Protein AF-A0A497AYW4-F1 (afdb_monomer)

pLDDT: mean 85.26, std 13.63, range [35.28, 98.25]

Radius of gyration: 53.0 Å; Cα contacts (8 Å, |Δi|>4): 32; chains: 1; bounding box: 123×39×146 Å

Sequence (170 aa):
MRFMITFGHTDEELAAAQWAVAEAFRRAIGRSNVDPNTQQRLCEMLAQAPSSDPEQWAAGAAASLASAIARLRTDVEKKDRTLDHLRRERDSLNRTVADHDAHPLHEQIKTLSEERDHWRDLTISAERRAQTLENAHRAACTENDQLQTEVADLNRIIVEQQMALNGKYD

Solvent-accessible surface area (backbone atoms only — not comparable to full-atom values): 9558 Å² total; per-residue (Å²): 138,85,86,80,83,76,94,67,81,48,74,66,59,52,49,51,50,50,49,52,51,36,49,52,50,45,54,51,53,74,72,46,97,60,60,68,71,59,45,50,52,54,45,57,61,55,61,56,75,81,52,100,45,64,67,63,43,51,50,53,53,50,54,51,50,52,52,52,52,54,51,50,51,54,51,49,54,51,49,50,53,50,51,54,49,54,50,52,50,51,54,50,50,54,47,53,50,51,54,50,68,66,30,71,64,52,56,49,53,50,53,53,48,52,52,50,51,52,54,50,53,53,48,55,53,48,52,55,50,49,54,51,51,52,52,53,51,51,51,51,50,54,51,49,56,49,51,53,50,52,52,50,52,51,53,49,50,51,52,55,51,51,53,58,52,55,70,70,77,112

Structure (mmCIF, N/CA/C/O backbone):
data_AF-A0A497AYW4-F1
#
_entry.id   AF-A0A497AYW4-F1
#
loop_
_atom_site.group_PDB
_atom_site.id
_atom_site.type_symbol
_atom_site.label_atom_id
_atom_site.label_alt_id
_atom_site.label_comp_id
_atom_site.label_asym_id
_atom_site.label_entity_id
_atom_site.label_seq_id
_atom_site.pdbx_PDB_ins_code
_atom_site.Cartn_x
_atom_site.Cartn_y
_atom_site.Cartn_z
_atom_site.occupancy
_atom_site.B_iso_or_equiv
_atom_site.auth_seq_id
_atom_site.auth_comp_id
_atom_site.auth_asym_id
_atom_site.auth_atom_id
_atom_site.pdbx_PDB_model_num
ATOM 1 N N . MET A 1 1 ? -47.292 -24.782 77.298 1.00 36.62 1 MET A N 1
ATOM 2 C CA . MET A 1 1 ? -45.987 -24.422 76.698 1.00 36.62 1 MET A CA 1
ATOM 3 C C . MET A 1 1 ? -46.205 -24.161 75.219 1.00 36.62 1 MET A C 1
ATOM 5 O O . MET A 1 1 ? -46.749 -25.028 74.552 1.00 36.62 1 MET A O 1
ATOM 9 N N . ARG A 1 2 ? -45.886 -22.957 74.734 1.00 35.28 2 ARG A N 1
ATOM 10 C CA . ARG A 1 2 ? -46.104 -22.543 73.341 1.00 35.28 2 ARG A CA 1
ATOM 11 C C . ARG A 1 2 ? -44.723 -22.375 72.706 1.00 35.28 2 ARG A C 1
ATOM 13 O O . ARG A 1 2 ? -43.999 -21.465 73.091 1.00 35.28 2 ARG A O 1
ATOM 20 N N . PHE A 1 3 ? -44.338 -23.291 71.822 1.00 42.31 3 PHE A N 1
ATOM 21 C CA . PHE A 1 3 ? -43.089 -23.188 71.069 1.00 42.31 3 PHE A CA 1
ATOM 22 C C . PHE A 1 3 ? -43.310 -22.212 69.915 1.00 42.31 3 PHE A C 1
ATOM 24 O O . PHE A 1 3 ? -44.158 -22.445 69.056 1.00 42.31 3 PHE A O 1
ATOM 31 N N . MET A 1 4 ? -42.595 -21.092 69.936 1.00 38.47 4 MET A N 1
ATOM 32 C CA . MET A 1 4 ? -42.551 -20.144 68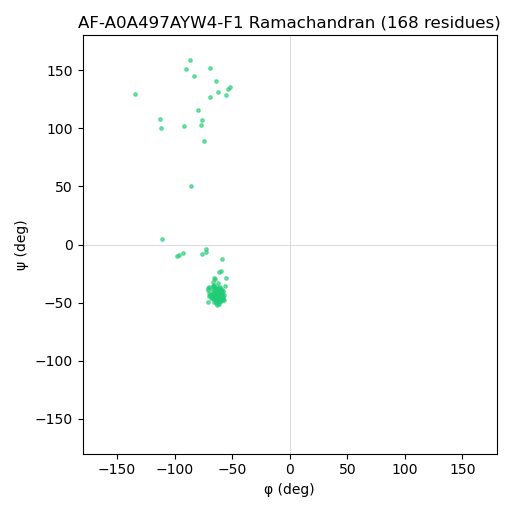.831 1.00 38.47 4 MET A CA 1
ATOM 33 C C . MET A 1 4 ? -41.372 -20.554 67.950 1.00 38.47 4 MET A C 1
ATOM 35 O O . MET A 1 4 ? -40.222 -20.352 68.325 1.00 38.47 4 MET A O 1
ATOM 39 N N . ILE A 1 5 ? -41.659 -21.211 66.825 1.00 45.41 5 ILE A N 1
ATOM 40 C CA . ILE A 1 5 ? -40.652 -21.538 65.812 1.00 45.41 5 ILE A CA 1
ATOM 41 C C . ILE A 1 5 ? -40.388 -20.247 65.038 1.00 45.41 5 ILE A C 1
ATOM 43 O O . ILE A 1 5 ? -41.213 -19.825 64.229 1.00 45.41 5 ILE A O 1
ATOM 47 N N . THR A 1 6 ? -39.272 -19.582 65.319 1.00 50.62 6 THR A N 1
ATOM 48 C CA . THR A 1 6 ? -38.774 -18.488 64.486 1.00 50.62 6 THR A CA 1
ATOM 49 C C . THR A 1 6 ? -38.145 -19.090 63.235 1.00 50.62 6 THR A C 1
ATOM 51 O O . THR A 1 6 ? -37.064 -19.668 63.303 1.00 50.62 6 THR A O 1
ATOM 54 N N . PHE A 1 7 ? -38.818 -18.966 62.091 1.00 50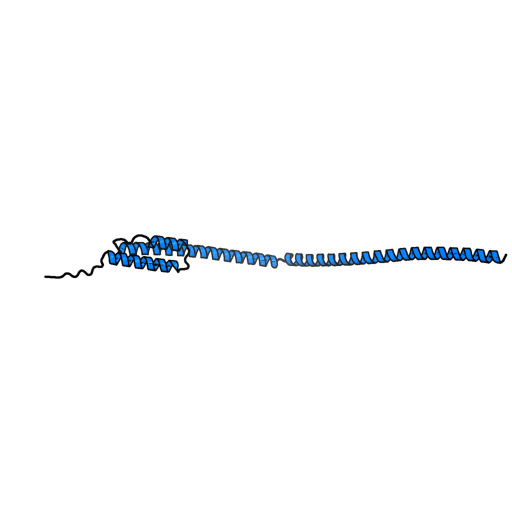.50 7 PHE A N 1
ATOM 55 C CA . PHE A 1 7 ? -38.166 -19.105 60.790 1.00 50.50 7 PHE A CA 1
ATOM 56 C C . PHE A 1 7 ? -37.344 -17.837 60.556 1.00 50.50 7 PHE A C 1
ATOM 58 O O . PHE A 1 7 ? -37.858 -16.839 60.060 1.00 50.50 7 PHE A O 1
ATOM 65 N N . GLY A 1 8 ? -36.094 -17.856 61.000 1.00 57.62 8 GLY A N 1
ATOM 66 C CA . GLY A 1 8 ? -35.122 -16.803 60.744 1.00 57.62 8 GLY A CA 1
ATOM 67 C C . GLY A 1 8 ? -33.814 -17.454 60.332 1.00 57.62 8 GLY A C 1
ATOM 68 O O . GLY A 1 8 ? -33.365 -18.384 60.999 1.00 57.62 8 GLY A O 1
ATOM 69 N N . HIS A 1 9 ? -33.241 -16.995 59.224 1.00 66.00 9 HIS A N 1
ATOM 70 C CA . HIS A 1 9 ? -31.858 -17.314 58.894 1.00 66.00 9 HIS A CA 1
ATOM 71 C C . HIS A 1 9 ? -30.952 -16.701 59.954 1.00 66.00 9 HIS A C 1
ATOM 73 O O . HIS A 1 9 ? -31.214 -15.593 60.426 1.00 66.00 9 HIS A O 1
ATOM 79 N N . THR A 1 10 ? -29.909 -17.423 60.347 1.00 77.06 10 THR A N 1
ATOM 80 C CA . THR A 1 10 ? -28.879 -16.832 61.200 1.00 77.06 10 THR A CA 1
ATOM 81 C C . THR A 1 10 ? -28.099 -15.796 60.392 1.00 77.06 10 THR A C 1
ATOM 83 O O . THR A 1 10 ? -27.957 -15.923 59.172 1.00 77.06 10 THR A O 1
ATOM 86 N N . ASP A 1 11 ? -27.554 -14.778 61.059 1.00 72.12 11 ASP A N 1
ATOM 87 C CA . ASP A 1 11 ? -26.689 -13.785 60.404 1.00 72.12 11 ASP A CA 1
ATOM 88 C C . ASP A 1 11 ? -25.501 -14.459 59.684 1.00 72.12 11 ASP A C 1
ATOM 90 O O . ASP A 1 11 ? -25.037 -13.983 58.649 1.00 72.12 11 ASP A O 1
ATOM 94 N N . GLU A 1 12 ? -25.057 -15.618 60.183 1.00 77.12 12 GLU A N 1
ATOM 95 C CA . GLU A 1 12 ? -24.036 -16.465 59.557 1.00 77.12 12 GLU A CA 1
ATOM 96 C C . GLU A 1 12 ? -24.506 -17.098 58.237 1.00 77.12 12 GLU A C 1
ATOM 98 O O . GLU A 1 12 ? -23.771 -17.060 57.249 1.00 77.12 12 GLU A O 1
ATOM 103 N N . GLU A 1 13 ? -25.724 -17.653 58.184 1.00 81.00 13 GLU A N 1
ATOM 104 C CA . GLU A 1 13 ? -26.307 -18.210 56.952 1.00 81.00 13 GLU A CA 1
ATOM 105 C C . GLU A 1 13 ? -26.510 -17.126 55.888 1.00 81.00 13 GLU A C 1
ATOM 107 O O . GLU A 1 13 ? -26.238 -17.340 54.702 1.00 81.00 13 GLU A O 1
ATOM 112 N N . LEU A 1 14 ? -26.947 -15.942 56.316 1.00 76.81 14 LEU A N 1
ATOM 113 C CA . LEU A 1 14 ? -27.172 -14.800 55.442 1.00 76.81 14 LEU A CA 1
ATOM 114 C C . LEU A 1 14 ? -25.854 -14.250 54.875 1.00 76.81 14 LEU A C 1
ATOM 116 O O . LEU A 1 14 ? -25.739 -14.049 53.663 1.00 76.81 14 LEU A O 1
ATOM 120 N N . ALA A 1 15 ? -24.834 -14.084 55.722 1.00 77.06 15 ALA A N 1
ATOM 121 C CA . ALA A 1 15 ? -23.500 -13.669 55.297 1.00 77.06 15 ALA A CA 1
ATOM 122 C C . ALA A 1 15 ? -22.859 -14.695 54.348 1.00 77.06 15 ALA A C 1
ATOM 124 O O . ALA A 1 15 ? -22.232 -14.320 53.352 1.00 77.06 15 ALA A O 1
ATOM 125 N N . ALA A 1 16 ? -23.050 -15.994 54.606 1.00 82.31 16 ALA A N 1
ATOM 126 C CA . ALA A 1 16 ? -22.579 -17.060 53.727 1.00 82.31 16 ALA A CA 1
ATOM 127 C C . ALA A 1 16 ? -23.259 -17.009 52.348 1.00 82.31 16 ALA A C 1
ATOM 129 O O . ALA A 1 16 ? -22.587 -17.153 51.322 1.00 82.31 16 ALA A O 1
ATOM 130 N N . ALA A 1 17 ? -24.569 -16.750 52.299 1.00 81.62 17 ALA A N 1
ATOM 131 C CA . ALA A 1 17 ? -25.306 -16.600 51.048 1.00 81.62 17 ALA A CA 1
ATOM 132 C C . ALA A 1 17 ? -24.844 -15.370 50.245 1.00 81.62 17 ALA A C 1
ATOM 134 O O . ALA A 1 17 ? -24.605 -15.476 49.039 1.00 81.62 17 ALA A O 1
ATOM 135 N N . GLN A 1 18 ? -24.643 -14.223 50.901 1.00 80.38 18 GLN A N 1
ATOM 136 C CA . GLN A 1 18 ? -24.117 -13.008 50.264 1.00 80.38 18 GLN A CA 1
ATOM 137 C C . GLN A 1 18 ? -22.718 -13.239 49.673 1.00 80.38 18 GLN A C 1
ATOM 139 O O . GLN A 1 18 ? -22.458 -12.877 48.522 1.00 80.38 18 GLN A O 1
ATOM 144 N N . TRP A 1 19 ? -21.834 -13.915 50.415 1.00 82.25 19 TRP A N 1
ATOM 145 C CA . TRP A 1 19 ? -20.509 -14.296 49.923 1.00 82.25 19 TRP A CA 1
ATOM 146 C C . TRP A 1 19 ? -20.571 -15.252 48.734 1.00 82.25 19 TRP A C 1
ATOM 148 O O . TRP A 1 19 ?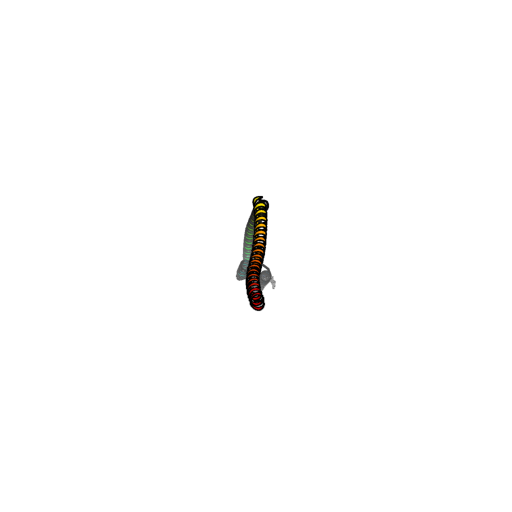 -19.837 -15.065 47.762 1.00 82.25 19 TRP A O 1
ATOM 158 N N . ALA A 1 20 ? -21.456 -16.251 48.772 1.00 85.38 20 ALA A N 1
ATOM 159 C CA . ALA A 1 20 ? -21.633 -17.190 47.669 1.00 85.38 20 ALA A CA 1
ATOM 160 C C . ALA A 1 20 ? -22.080 -16.477 46.381 1.00 85.38 20 ALA A C 1
ATOM 162 O O . ALA A 1 20 ? -21.567 -16.777 45.300 1.00 85.38 20 ALA A O 1
ATOM 163 N N . VAL A 1 21 ? -22.981 -15.497 46.498 1.00 82.44 21 VAL A N 1
ATOM 164 C CA . VAL A 1 21 ? -23.427 -14.659 45.377 1.00 82.44 21 VAL A CA 1
ATOM 165 C C . VAL A 1 21 ? -22.278 -13.795 44.853 1.00 82.44 21 VAL A C 1
ATOM 167 O O . VAL A 1 21 ? -22.009 -13.807 43.650 1.00 82.44 21 VAL A O 1
ATOM 170 N N . ALA A 1 22 ? -21.553 -13.096 45.730 1.00 80.81 22 ALA A N 1
ATOM 171 C CA . ALA A 1 22 ? -20.414 -12.265 45.340 1.00 80.81 22 ALA A CA 1
ATOM 172 C C . ALA A 1 22 ? -19.322 -13.078 44.621 1.00 80.81 22 ALA A C 1
ATOM 174 O O . ALA A 1 22 ? -18.792 -12.654 43.594 1.00 80.81 22 ALA A O 1
ATOM 175 N N . GLU A 1 23 ? -19.025 -14.278 45.120 1.00 84.00 23 GLU A N 1
ATOM 176 C CA . GLU A 1 23 ? -18.059 -15.201 44.529 1.00 84.00 23 GLU A CA 1
ATOM 177 C C . GLU A 1 23 ? -18.522 -15.728 43.163 1.00 84.00 23 GLU A C 1
ATOM 179 O O . GLU A 1 23 ? -17.730 -15.809 42.220 1.00 84.00 23 GLU A O 1
ATOM 184 N N . ALA A 1 24 ? -19.809 -16.062 43.028 1.00 86.12 24 ALA A N 1
ATOM 185 C CA . ALA A 1 24 ? -20.386 -16.488 41.758 1.00 86.12 24 ALA A CA 1
ATOM 186 C C . ALA A 1 24 ? -20.269 -15.383 40.698 1.00 86.12 24 ALA A C 1
ATOM 188 O O . ALA A 1 24 ? -19.823 -15.652 39.578 1.00 86.12 24 ALA A O 1
ATOM 189 N N . PHE A 1 25 ? -20.580 -14.136 41.063 1.00 82.19 25 PHE A N 1
ATOM 190 C CA . PHE A 1 25 ? -20.388 -12.988 40.179 1.00 82.19 25 PHE A CA 1
ATOM 191 C C . PHE A 1 25 ? -18.915 -12.764 39.839 1.00 82.19 25 PHE A C 1
ATOM 193 O O . PHE A 1 25 ? -18.588 -12.577 38.668 1.00 82.19 25 PHE A O 1
ATOM 200 N N . ARG A 1 26 ? -18.004 -12.849 40.814 1.00 82.06 26 ARG A N 1
ATOM 201 C CA . ARG A 1 26 ? -16.565 -12.668 40.573 1.00 82.06 26 ARG A CA 1
ATOM 202 C C . ARG A 1 26 ? -16.015 -13.714 39.601 1.00 82.06 26 ARG A C 1
ATOM 204 O O . ARG A 1 26 ? -15.283 -13.368 38.676 1.00 82.06 26 ARG A O 1
ATOM 211 N N . ARG A 1 27 ? -16.428 -14.979 39.742 1.00 85.44 27 ARG A N 1
ATOM 212 C CA . ARG A 1 27 ? -16.091 -16.053 38.792 1.00 85.44 27 ARG A CA 1
ATOM 213 C C . ARG A 1 27 ? -16.679 -15.819 37.405 1.00 85.44 27 ARG A C 1
ATOM 215 O O . ARG A 1 27 ? -16.000 -16.090 36.417 1.00 85.44 27 ARG A O 1
ATOM 222 N N . ALA A 1 28 ? -17.916 -15.333 37.317 1.00 84.19 28 ALA A N 1
ATOM 223 C CA . ALA A 1 28 ? -18.549 -15.022 36.038 1.00 84.19 28 ALA A CA 1
ATOM 224 C C . ALA A 1 28 ? -17.817 -13.881 35.314 1.00 84.19 28 ALA A C 1
ATOM 226 O O . ALA A 1 28 ? -17.500 -14.012 34.134 1.00 84.19 28 ALA A O 1
ATOM 227 N N . ILE A 1 29 ? -17.464 -12.815 36.037 1.00 82.88 29 ILE A N 1
ATOM 228 C CA . ILE A 1 29 ? -16.682 -11.694 35.503 1.00 82.88 29 ILE A CA 1
ATOM 229 C C . ILE A 1 29 ? -15.289 -12.176 35.075 1.00 82.88 29 ILE A C 1
ATOM 231 O O . ILE A 1 29 ? -14.847 -11.847 33.980 1.00 82.88 29 ILE A O 1
ATOM 235 N N . GLY A 1 30 ? -14.633 -13.021 35.876 1.00 80.06 30 GLY A N 1
ATOM 236 C CA . GLY A 1 30 ? -13.321 -13.598 35.557 1.00 80.06 30 GLY A CA 1
ATOM 237 C C . GLY A 1 30 ? -13.274 -14.437 34.276 1.00 80.06 30 GLY A C 1
ATOM 238 O O . GLY A 1 30 ? -12.207 -14.604 33.694 1.00 80.06 30 GLY A O 1
ATOM 239 N N . ARG A 1 31 ? -14.422 -14.956 33.828 1.00 83.88 31 ARG A N 1
ATOM 240 C CA . ARG A 1 31 ? -14.569 -15.702 32.566 1.00 83.88 31 ARG A CA 1
ATOM 241 C C . ARG A 1 31 ? -15.087 -14.841 31.415 1.00 83.88 31 ARG A C 1
ATOM 243 O O . ARG A 1 31 ? -15.143 -15.312 30.283 1.00 83.88 31 ARG A O 1
ATOM 250 N N . SER A 1 32 ? -15.523 -13.620 31.705 1.00 78.62 32 SER A N 1
ATOM 251 C CA . SER A 1 32 ? -16.070 -12.706 30.711 1.00 78.62 32 SER A CA 1
ATOM 252 C C . SER A 1 32 ? -14.947 -11.966 29.991 1.00 78.62 32 SER A C 1
ATOM 254 O O . SER A 1 32 ? -13.934 -11.622 30.591 1.00 78.62 32 SER A O 1
ATOM 256 N N . ASN A 1 33 ? -15.136 -11.695 28.701 1.00 76.00 33 ASN A N 1
ATOM 257 C CA . ASN A 1 33 ? -14.165 -10.961 27.888 1.00 76.00 33 ASN A CA 1
ATOM 258 C C . ASN A 1 33 ? -14.388 -9.443 28.028 1.00 76.00 33 ASN A C 1
ATOM 260 O O . ASN A 1 33 ? -14.614 -8.726 27.053 1.00 76.00 33 ASN A O 1
ATOM 264 N N . VAL A 1 34 ? -14.462 -8.983 29.275 1.00 73.12 34 VAL A N 1
ATOM 265 C CA . VAL A 1 34 ? -14.683 -7.581 29.632 1.00 73.12 34 VAL A CA 1
ATOM 266 C C . VAL A 1 34 ? -13.327 -6.891 29.756 1.00 73.12 34 VAL A C 1
ATOM 268 O O . VAL A 1 34 ? -12.321 -7.515 30.079 1.00 73.12 34 VAL A O 1
ATOM 271 N N . ASP A 1 35 ? -13.296 -5.591 29.476 1.00 79.06 35 ASP A N 1
ATOM 272 C CA . ASP A 1 35 ? -12.104 -4.769 29.663 1.00 79.06 35 ASP A CA 1
ATOM 273 C C . ASP A 1 35 ? -11.517 -4.927 31.093 1.00 79.06 35 ASP A C 1
ATOM 275 O O . ASP A 1 35 ? -12.281 -4.871 32.066 1.00 79.06 35 ASP A O 1
ATOM 279 N N . PRO A 1 36 ? -10.184 -5.077 31.251 1.00 78.81 36 PRO A N 1
ATOM 280 C CA . PRO A 1 36 ? -9.546 -5.338 32.544 1.00 78.81 36 PRO A CA 1
ATOM 281 C C . PRO A 1 36 ? -9.853 -4.300 33.629 1.00 78.81 36 PRO A C 1
ATOM 283 O O . PRO A 1 36 ? -10.026 -4.664 34.791 1.00 78.81 36 PRO A O 1
ATOM 286 N N . ASN A 1 37 ? -9.984 -3.015 33.274 1.00 76.69 37 ASN A N 1
ATOM 287 C CA . ASN A 1 37 ? -10.308 -1.963 34.245 1.00 76.69 37 ASN A CA 1
ATOM 288 C C . ASN A 1 37 ? -11.760 -2.066 34.723 1.00 76.69 37 ASN A C 1
ATOM 290 O O . ASN A 1 37 ? -12.066 -1.823 35.894 1.00 76.69 37 ASN A O 1
ATOM 294 N N . THR A 1 38 ? -12.667 -2.429 33.818 1.00 73.81 38 THR A N 1
ATOM 295 C CA . THR A 1 38 ? -14.079 -2.664 34.143 1.00 73.81 38 THR A CA 1
ATOM 296 C C . THR A 1 38 ? -14.230 -3.909 35.016 1.00 73.81 38 THR A C 1
ATOM 298 O O . THR A 1 38 ? -14.933 -3.874 36.025 1.00 73.81 38 THR A O 1
ATOM 301 N N . GLN A 1 39 ? -13.509 -4.979 34.683 1.00 78.50 39 GLN A N 1
ATOM 302 C CA . GLN A 1 39 ? -13.434 -6.200 35.478 1.00 78.50 39 GLN A CA 1
ATOM 303 C C . GLN A 1 39 ? -12.890 -5.933 36.887 1.00 78.50 39 GLN A C 1
ATOM 305 O O . GLN A 1 39 ? -13.513 -6.348 37.863 1.00 78.50 39 GLN A O 1
ATOM 310 N N . GLN A 1 40 ? -11.778 -5.206 37.014 1.00 80.00 40 GLN A N 1
ATOM 311 C CA . GLN A 1 40 ? -11.182 -4.888 38.310 1.00 80.00 40 GLN A CA 1
ATOM 312 C C . GLN A 1 40 ? -12.137 -4.081 39.197 1.00 80.00 40 GLN A C 1
ATOM 314 O O . GLN A 1 40 ? -12.347 -4.445 40.351 1.00 80.00 40 GLN A O 1
ATOM 319 N N . ARG A 1 41 ? -12.805 -3.061 38.650 1.00 74.00 41 ARG A N 1
ATOM 320 C CA . ARG A 1 41 ? -13.800 -2.277 39.399 1.00 74.00 41 ARG A CA 1
ATOM 321 C C . ARG A 1 41 ? -14.999 -3.098 39.856 1.00 74.00 41 ARG A C 1
ATOM 323 O O . ARG A 1 41 ? -15.433 -2.950 40.994 1.00 74.00 41 ARG A O 1
ATOM 330 N N . LEU A 1 42 ? -15.542 -3.958 38.992 1.00 76.25 42 LEU A N 1
ATOM 331 C CA . LEU A 1 42 ? -16.647 -4.839 39.374 1.00 76.25 42 LEU A CA 1
ATOM 332 C C . LEU A 1 42 ? -16.220 -5.804 40.490 1.00 76.25 42 LEU A C 1
ATOM 334 O O . LEU A 1 42 ? -16.978 -6.023 41.433 1.00 76.25 42 LEU A O 1
ATOM 338 N N . CYS A 1 43 ? -14.994 -6.330 40.425 1.00 78.31 43 CYS A N 1
ATOM 339 C CA . CYS A 1 43 ? -14.421 -7.170 41.474 1.00 78.31 43 CYS A CA 1
ATOM 340 C C . CYS A 1 43 ? -14.207 -6.411 42.794 1.00 78.31 43 CYS A C 1
ATOM 342 O O . CYS A 1 43 ? -14.535 -6.954 43.844 1.00 78.31 43 CYS A O 1
ATOM 344 N N . GLU A 1 44 ? -13.703 -5.175 42.752 1.00 78.88 44 GLU A N 1
ATOM 345 C CA . GLU A 1 44 ? -13.517 -4.308 43.928 1.00 78.88 44 GLU A CA 1
ATOM 346 C C . GLU A 1 44 ? -14.854 -3.962 44.598 1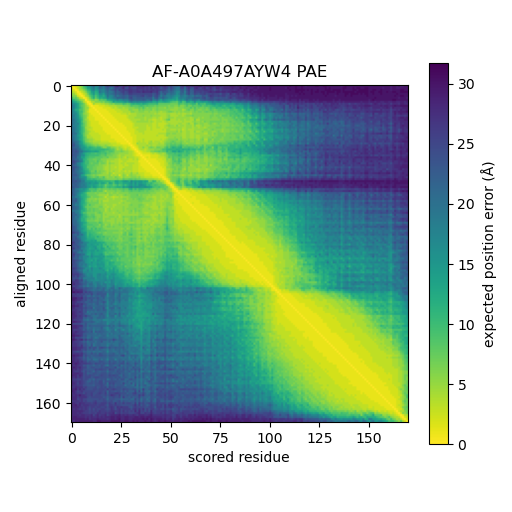.00 78.88 44 GLU A C 1
ATOM 348 O O . GLU A 1 44 ? -14.967 -3.982 45.821 1.00 78.88 44 GLU A O 1
ATOM 353 N N . MET A 1 45 ? -15.899 -3.712 43.807 1.00 74.00 45 MET A N 1
ATOM 354 C CA . MET A 1 45 ? -17.249 -3.468 44.321 1.00 74.00 45 MET A CA 1
ATOM 355 C C . MET A 1 45 ? -17.848 -4.710 44.990 1.00 74.00 45 MET A C 1
ATOM 357 O O . MET A 1 45 ? -18.407 -4.614 46.077 1.00 74.00 45 MET A O 1
ATOM 361 N N . LEU A 1 46 ? -17.699 -5.884 44.368 1.00 75.50 46 LEU A N 1
ATOM 362 C CA . LEU A 1 46 ? -18.150 -7.168 44.922 1.00 75.50 46 LEU A CA 1
ATOM 363 C C . LEU A 1 46 ? -17.282 -7.662 46.092 1.00 75.50 46 LEU A C 1
ATOM 365 O O . LEU A 1 46 ? -17.596 -8.688 46.693 1.00 75.50 46 LEU A O 1
ATOM 369 N N . ALA A 1 47 ? -16.171 -6.981 46.382 1.00 74.62 47 ALA A N 1
ATOM 370 C CA . ALA A 1 47 ? -15.316 -7.245 47.533 1.00 74.62 47 ALA A CA 1
ATOM 371 C C . ALA A 1 47 ? -15.691 -6.397 48.763 1.00 74.62 47 ALA A C 1
ATOM 373 O O . ALA A 1 47 ? -15.143 -6.639 49.838 1.00 74.62 47 ALA A O 1
ATOM 374 N N . GLN A 1 48 ? -16.610 -5.426 48.641 1.00 71.38 48 GLN A N 1
ATOM 375 C CA . GLN A 1 48 ? -17.122 -4.704 49.808 1.00 71.38 48 GLN A CA 1
ATOM 376 C C . GLN A 1 48 ? -17.839 -5.679 50.749 1.00 71.38 48 GLN A C 1
ATOM 378 O O . GLN A 1 48 ? -18.647 -6.499 50.306 1.00 71.38 48 GLN A O 1
ATOM 383 N N . ALA A 1 49 ? -17.491 -5.601 52.039 1.00 58.66 49 ALA A N 1
ATOM 384 C CA . ALA A 1 49 ? -17.937 -6.547 53.053 1.00 58.66 49 ALA A CA 1
ATOM 385 C C . ALA A 1 49 ? -19.474 -6.675 53.050 1.00 58.66 49 ALA A C 1
ATOM 387 O O . ALA A 1 49 ? -20.160 -5.647 53.009 1.00 58.66 49 ALA A O 1
ATOM 388 N N . PRO A 1 50 ? -20.018 -7.904 53.099 1.00 62.50 50 PRO A N 1
ATOM 389 C CA . PRO A 1 50 ? -21.446 -8.099 53.295 1.00 62.50 50 PRO A CA 1
ATOM 390 C C . PRO A 1 50 ? -21.881 -7.386 54.578 1.00 62.50 50 PRO A C 1
ATOM 392 O O . PRO A 1 50 ? -21.233 -7.532 55.617 1.00 62.50 50 PRO A O 1
ATOM 395 N N . SER A 1 51 ? -22.920 -6.555 54.494 1.00 64.38 51 SER A N 1
ATOM 396 C CA . SER A 1 51 ? -23.438 -5.855 55.667 1.00 64.38 51 SER A CA 1
ATOM 397 C C . SER A 1 51 ? -24.457 -6.729 56.396 1.00 64.38 51 SER A C 1
ATOM 399 O O . SER A 1 51 ? -25.079 -7.617 55.808 1.00 64.38 51 SER A O 1
ATOM 401 N N . SER A 1 52 ? -24.672 -6.421 57.676 1.00 64.25 52 SER A N 1
ATOM 402 C CA . SER A 1 52 ? -25.740 -7.003 58.499 1.00 64.25 52 SER A CA 1
ATOM 403 C C . SER A 1 52 ? -27.145 -6.747 57.929 1.00 64.25 52 SER A C 1
ATOM 405 O O . SER A 1 52 ? -28.102 -7.362 58.382 1.00 64.25 52 SER A O 1
ATOM 407 N N . ASP A 1 53 ? -27.267 -5.842 56.949 1.00 78.25 53 ASP A N 1
ATOM 408 C CA . ASP A 1 53 ? -28.501 -5.536 56.231 1.00 78.25 53 ASP A CA 1
ATOM 409 C C . ASP A 1 53 ? -28.403 -6.001 54.758 1.00 78.25 53 ASP A C 1
ATOM 411 O O . ASP A 1 53 ? -27.812 -5.321 53.908 1.00 78.25 53 ASP A O 1
ATOM 415 N N . PRO A 1 54 ? -28.995 -7.157 54.420 1.00 73.62 54 PRO A N 1
ATOM 416 C CA . PRO A 1 54 ? -28.902 -7.738 53.087 1.00 73.62 54 PRO A CA 1
ATOM 417 C C . PRO A 1 54 ? -29.559 -6.885 52.004 1.00 73.62 54 PRO A C 1
ATOM 419 O O . PRO A 1 54 ? -29.099 -6.915 50.860 1.00 73.62 54 PRO A O 1
ATOM 422 N N . GLU A 1 55 ? -30.591 -6.113 52.342 1.00 78.50 55 GLU A N 1
ATOM 423 C CA . GLU A 1 55 ? -31.252 -5.228 51.386 1.00 78.50 55 GLU A CA 1
ATOM 424 C C . GLU A 1 55 ? -30.339 -4.060 51.027 1.00 78.50 55 GLU A C 1
ATOM 426 O O . GLU A 1 55 ? -30.185 -3.724 49.850 1.00 78.50 55 GLU A O 1
ATOM 431 N N . GLN A 1 56 ? -29.659 -3.492 52.024 1.00 79.44 56 GLN A N 1
ATOM 432 C CA . GLN A 1 56 ? -28.718 -2.401 51.808 1.00 79.44 56 GLN A CA 1
ATOM 433 C C . GLN A 1 56 ? -27.502 -2.845 50.983 1.00 79.44 56 GLN A C 1
ATOM 435 O O . GLN A 1 56 ? -27.072 -2.120 50.079 1.00 79.44 56 GLN A O 1
ATOM 440 N N . TRP A 1 57 ? -26.982 -4.051 51.232 1.00 78.94 57 TRP A N 1
ATOM 441 C CA . TRP A 1 57 ? -25.914 -4.629 50.412 1.00 78.94 57 TRP A CA 1
ATOM 442 C C . TRP A 1 57 ? -26.370 -4.861 48.962 1.00 78.94 57 TRP A C 1
ATOM 444 O O . TRP A 1 57 ? -25.691 -4.439 48.021 1.00 78.94 57 TRP A O 1
ATOM 454 N N . ALA A 1 58 ? -27.548 -5.465 48.763 1.00 78.44 58 ALA A N 1
ATOM 455 C CA . ALA A 1 58 ? -28.093 -5.729 47.432 1.00 78.44 58 ALA A CA 1
ATOM 456 C C . ALA A 1 58 ? -28.369 -4.433 46.650 1.00 78.44 58 ALA A C 1
ATOM 458 O O . ALA A 1 58 ? -28.047 -4.343 45.462 1.00 78.44 58 ALA A O 1
ATOM 459 N N . ALA A 1 59 ? -28.899 -3.404 47.316 1.00 81.69 59 ALA A N 1
ATOM 460 C CA . ALA A 1 59 ? -29.115 -2.086 46.729 1.00 81.69 59 ALA A CA 1
ATOM 461 C C . ALA A 1 59 ? -27.790 -1.426 46.307 1.00 81.69 59 ALA A C 1
ATOM 463 O O . ALA A 1 59 ? -27.695 -0.887 45.201 1.00 81.69 59 ALA A O 1
ATOM 464 N N . GLY A 1 60 ? -26.747 -1.518 47.140 1.00 78.62 60 GLY A N 1
ATOM 465 C CA . GLY A 1 60 ? -25.406 -1.020 46.819 1.00 78.62 60 GLY A CA 1
ATOM 466 C C . GLY A 1 60 ? -24.777 -1.732 45.617 1.00 78.62 60 GLY A C 1
ATOM 467 O O . GLY A 1 60 ? -24.252 -1.080 44.706 1.00 78.62 60 GLY A O 1
ATOM 468 N N . ALA A 1 61 ? -24.893 -3.060 45.561 1.00 76.31 61 ALA A N 1
ATOM 469 C CA . ALA A 1 61 ? -24.425 -3.862 44.433 1.00 76.31 61 ALA A CA 1
ATOM 470 C C . ALA A 1 61 ? -25.171 -3.509 43.131 1.00 76.31 61 ALA A C 1
ATOM 472 O O . ALA A 1 61 ? -24.539 -3.280 42.095 1.00 76.31 61 ALA A O 1
ATOM 473 N N . ALA A 1 62 ? -26.503 -3.389 43.183 1.00 81.25 62 ALA A N 1
ATOM 474 C CA . ALA A 1 62 ? -27.334 -3.034 42.034 1.00 81.25 62 ALA A CA 1
ATOM 475 C C . ALA A 1 62 ? -27.041 -1.620 41.506 1.00 81.25 62 ALA A C 1
ATOM 477 O O . ALA A 1 62 ? -26.878 -1.435 40.298 1.00 81.25 62 ALA A O 1
ATOM 478 N N . ALA A 1 63 ? -26.912 -0.627 42.393 1.00 82.19 63 ALA A N 1
ATOM 479 C CA . ALA A 1 63 ? -26.569 0.745 42.013 1.00 82.19 63 ALA A CA 1
ATOM 480 C C . ALA A 1 63 ? -25.200 0.816 41.322 1.00 82.19 63 ALA A C 1
ATOM 482 O O . ALA A 1 63 ? -25.016 1.512 40.318 1.00 82.19 63 ALA A O 1
ATOM 483 N N . SER A 1 64 ? -24.244 0.043 41.826 1.00 77.44 64 SER A N 1
ATOM 484 C CA . SER A 1 64 ? -22.894 0.008 41.282 1.00 77.44 64 SER A CA 1
ATOM 485 C C . SER A 1 64 ? -22.845 -0.690 39.914 1.00 77.44 64 SER A C 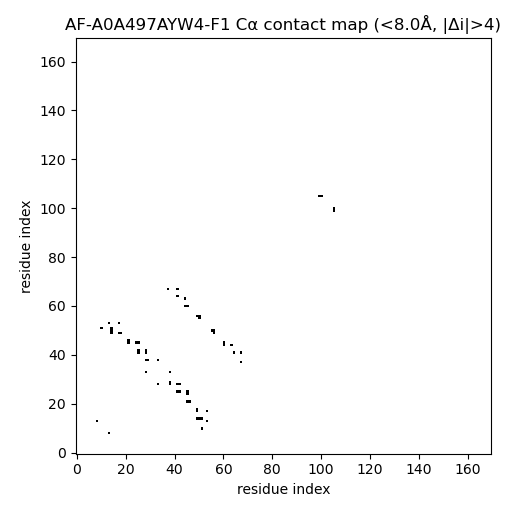1
ATOM 487 O O . SER A 1 64 ? -22.198 -0.190 38.990 1.00 77.44 64 SER A O 1
ATOM 489 N N . LEU A 1 65 ? -23.602 -1.779 39.731 1.00 81.25 65 LEU A N 1
ATOM 490 C CA . LEU A 1 65 ? -23.801 -2.416 38.422 1.00 81.25 65 LEU A CA 1
ATOM 491 C C . LEU A 1 65 ? -24.474 -1.469 37.420 1.00 81.25 65 LEU A C 1
ATOM 493 O O . LEU A 1 65 ? -24.017 -1.356 36.283 1.00 81.25 65 LEU A O 1
ATOM 497 N N . ALA A 1 66 ? -25.515 -0.745 37.835 1.00 84.94 66 ALA A N 1
ATOM 498 C CA . ALA A 1 66 ? -26.197 0.224 36.980 1.00 84.94 66 ALA A CA 1
ATOM 499 C C . ALA A 1 66 ? -25.245 1.341 36.514 1.00 84.94 66 ALA A C 1
ATOM 501 O O . ALA A 1 66 ? -25.240 1.705 35.336 1.00 84.94 66 ALA A O 1
ATOM 502 N N . SER A 1 67 ? -24.382 1.831 37.410 1.00 82.50 67 SER A N 1
ATOM 503 C CA . SER A 1 67 ? -23.341 2.816 37.090 1.00 82.50 67 SER A CA 1
ATOM 504 C C . SER A 1 67 ? -22.305 2.271 36.098 1.00 82.50 67 SER A C 1
ATOM 506 O O . SER A 1 67 ? -21.942 2.956 35.137 1.00 82.50 67 SER A O 1
ATOM 508 N N . ALA A 1 68 ? -21.867 1.019 36.270 1.00 81.44 68 ALA A N 1
ATOM 509 C CA . ALA A 1 68 ? -20.955 0.360 35.334 1.00 81.44 68 ALA A CA 1
ATOM 510 C C . ALA A 1 68 ? -21.580 0.201 33.936 1.00 81.44 68 ALA A C 1
ATOM 512 O O . ALA A 1 68 ? -20.941 0.529 32.936 1.00 81.44 68 ALA A O 1
ATOM 513 N N . ILE A 1 69 ? -22.849 -0.218 33.860 1.00 85.19 69 ILE A N 1
ATOM 514 C CA . ILE A 1 69 ? -23.593 -0.339 32.597 1.00 85.19 69 ILE A CA 1
ATOM 515 C C . ILE A 1 69 ? -23.743 1.026 31.915 1.00 85.19 69 ILE A C 1
ATOM 517 O O . ILE A 1 69 ? -23.524 1.133 30.709 1.00 85.19 69 ILE A O 1
ATOM 521 N N . ALA A 1 70 ? -24.089 2.077 32.663 1.00 88.31 70 ALA A N 1
ATOM 522 C CA . ALA A 1 70 ? -24.231 3.424 32.113 1.00 88.31 70 ALA A CA 1
ATOM 523 C C . ALA A 1 70 ? -22.916 3.934 31.503 1.00 88.31 70 ALA A C 1
ATOM 525 O O . ALA A 1 70 ? -22.918 4.474 30.401 1.00 88.31 70 ALA A O 1
ATOM 526 N N . ARG A 1 71 ? -21.782 3.703 32.176 1.00 84.88 71 ARG A N 1
ATOM 527 C CA . ARG A 1 71 ? -20.455 4.062 31.652 1.00 84.88 71 ARG A CA 1
ATOM 528 C C . ARG A 1 71 ? -20.104 3.291 30.385 1.00 84.88 71 ARG A C 1
ATOM 530 O O . ARG A 1 71 ? -19.689 3.908 29.410 1.00 84.88 71 ARG A O 1
ATOM 537 N N . LEU A 1 72 ? -20.326 1.975 30.375 1.00 85.38 72 LEU A N 1
ATOM 538 C CA . LEU A 1 72 ? -20.079 1.146 29.193 1.00 85.38 72 LEU A CA 1
ATOM 539 C C . LEU A 1 72 ? -20.899 1.613 27.988 1.00 85.38 72 LEU A C 1
ATOM 541 O O . LEU A 1 72 ? -20.374 1.643 26.880 1.00 85.38 72 LEU A O 1
ATOM 545 N N . ARG A 1 73 ? -22.156 2.027 28.190 1.00 90.00 73 ARG A N 1
ATOM 546 C CA . ARG A 1 73 ? -22.980 2.605 27.116 1.00 90.00 73 ARG A CA 1
ATOM 547 C C . ARG A 1 73 ? -22.357 3.877 26.547 1.00 90.00 73 ARG A C 1
ATOM 549 O O . ARG A 1 73 ? -22.203 3.975 25.335 1.00 90.00 73 ARG A O 1
ATOM 556 N N . THR A 1 74 ? -21.928 4.799 27.405 1.00 92.06 74 THR A N 1
ATOM 557 C CA . THR A 1 74 ? -21.249 6.029 26.970 1.00 92.06 74 THR A CA 1
ATOM 558 C C . THR A 1 74 ? -19.955 5.733 26.208 1.00 92.06 74 THR A C 1
ATOM 560 O O . THR A 1 74 ? -19.668 6.376 25.198 1.00 92.06 74 THR A O 1
ATOM 563 N N . ASP A 1 75 ? -19.174 4.750 26.659 1.00 88.00 75 ASP A N 1
ATOM 564 C CA . ASP A 1 75 ? -17.936 4.351 25.986 1.00 88.00 75 ASP A CA 1
ATOM 565 C C . ASP A 1 75 ? -18.199 3.703 24.623 1.00 88.00 75 ASP A C 1
ATOM 567 O O . ASP A 1 75 ? -17.459 3.967 23.672 1.00 88.00 75 ASP A O 1
ATOM 571 N N . VAL A 1 76 ? -19.256 2.892 24.505 1.00 89.75 76 VAL A N 1
ATOM 572 C CA . VAL A 1 76 ? -19.706 2.326 23.225 1.00 89.75 76 VAL A CA 1
ATOM 573 C C . VAL A 1 76 ? -20.125 3.443 22.274 1.00 89.75 76 VAL A C 1
ATOM 575 O O . VAL A 1 76 ? -19.581 3.521 21.179 1.00 89.75 76 VAL A O 1
ATOM 578 N N . GLU A 1 77 ? -20.969 4.381 22.709 1.00 94.44 77 GLU A N 1
ATOM 579 C CA . GLU A 1 77 ? -21.373 5.523 21.878 1.00 94.44 77 GLU A CA 1
ATOM 580 C C . GLU A 1 77 ? -20.177 6.365 21.419 1.00 94.44 77 GLU A C 1
ATOM 582 O O . GLU A 1 77 ? -20.126 6.831 20.279 1.00 94.44 77 GLU A O 1
ATOM 587 N N . LYS A 1 78 ? -19.190 6.576 22.298 1.00 94.38 78 LYS A N 1
ATOM 588 C CA . LYS A 1 78 ? -17.961 7.292 21.947 1.00 94.38 78 LYS A CA 1
ATOM 589 C C . LYS A 1 78 ? -17.167 6.530 20.887 1.00 94.38 78 LYS A C 1
ATOM 591 O O . LYS A 1 78 ? -16.708 7.146 19.926 1.00 94.38 78 LYS A O 1
ATOM 596 N N . LYS A 1 79 ? -17.003 5.214 21.051 1.00 93.50 79 LYS A N 1
ATOM 597 C CA . LYS A 1 79 ? -16.313 4.359 20.075 1.00 93.50 79 LYS A CA 1
ATOM 598 C C . LYS A 1 79 ? -17.045 4.331 18.737 1.00 93.50 79 LYS A C 1
ATOM 600 O O . LYS A 1 79 ? -16.379 4.450 17.713 1.00 93.50 79 LYS A O 1
ATOM 605 N N . ASP A 1 80 ? -18.371 4.266 18.738 1.00 96.06 80 ASP A N 1
ATOM 606 C CA . ASP A 1 80 ? -19.186 4.304 17.521 1.00 96.06 80 ASP A CA 1
ATOM 607 C C . ASP A 1 80 ? -19.000 5.623 16.766 1.00 96.06 80 ASP A C 1
ATOM 609 O O . ASP A 1 80 ? -18.729 5.617 15.566 1.00 96.06 80 ASP A O 1
ATOM 613 N N . ARG A 1 81 ? -19.012 6.764 17.472 1.00 95.44 81 ARG A N 1
ATOM 614 C CA . ARG A 1 81 ? -18.716 8.074 16.861 1.00 95.44 81 ARG A CA 1
ATOM 615 C C . ARG A 1 81 ? -17.314 8.123 16.253 1.00 95.44 81 ARG A C 1
ATOM 617 O O . ARG A 1 81 ? -17.147 8.661 15.159 1.00 95.44 81 ARG A O 1
ATOM 624 N N . THR A 1 82 ? -16.313 7.564 16.936 1.00 96.12 82 THR A N 1
ATOM 625 C CA . THR A 1 82 ? -14.944 7.478 16.405 1.00 96.12 82 THR A CA 1
ATOM 626 C C . THR A 1 82 ? -14.879 6.581 15.169 1.00 96.12 82 THR A C 1
ATOM 628 O O . THR A 1 82 ? -14.249 6.954 14.182 1.00 96.12 82 THR A O 1
ATOM 631 N N . LEU A 1 83 ? -15.544 5.424 15.183 1.00 96.56 83 LEU A N 1
ATOM 632 C CA . LEU A 1 83 ? -15.598 4.519 14.034 1.00 96.56 83 LEU A CA 1
ATOM 633 C C . LEU A 1 83 ? -16.267 5.179 12.828 1.00 96.56 83 LEU A C 1
ATOM 635 O O . LEU A 1 83 ? -15.757 5.071 11.714 1.00 96.56 83 LEU A O 1
ATOM 639 N N . ASP A 1 84 ? -17.366 5.897 13.037 1.00 96.88 84 ASP A N 1
ATOM 640 C CA . ASP A 1 84 ? -18.042 6.629 11.968 1.00 96.88 84 ASP A CA 1
ATOM 641 C C . ASP A 1 84 ? -17.184 7.768 11.417 1.00 96.88 84 ASP A C 1
ATOM 643 O O . ASP A 1 84 ? -17.164 7.994 10.205 1.00 96.88 84 ASP A O 1
ATOM 647 N N . HIS A 1 85 ? -16.436 8.463 12.276 1.00 96.81 85 HIS A N 1
ATOM 648 C CA . HIS A 1 85 ? -15.476 9.472 11.840 1.00 96.81 85 HIS A CA 1
ATOM 649 C C . HIS A 1 85 ? -14.377 8.865 10.956 1.00 96.81 85 HIS A C 1
ATOM 651 O O . HIS A 1 85 ? -14.190 9.320 9.829 1.00 96.81 85 HIS A O 1
ATOM 657 N N . LEU A 1 86 ? -13.732 7.787 11.413 1.00 96.75 86 LEU A N 1
ATOM 658 C CA . LEU A 1 86 ? -12.682 7.093 10.659 1.00 96.75 86 LEU A CA 1
ATOM 659 C C . LEU A 1 86 ? -13.198 6.513 9.336 1.00 96.75 86 LEU A C 1
ATOM 661 O O . LEU A 1 86 ? -12.496 6.531 8.328 1.00 96.75 86 LEU A O 1
ATOM 665 N N . ARG A 1 87 ? -14.442 6.018 9.304 1.00 97.38 87 ARG A N 1
ATOM 666 C CA . ARG A 1 87 ? -15.079 5.558 8.060 1.00 97.38 87 ARG A CA 1
ATOM 667 C C . ARG A 1 87 ? -15.214 6.691 7.049 1.00 97.38 87 ARG A C 1
ATOM 669 O O . ARG A 1 87 ? -14.845 6.500 5.895 1.00 97.38 87 ARG A O 1
ATOM 676 N N . ARG A 1 88 ? -15.685 7.865 7.481 1.00 97.19 88 ARG A N 1
ATOM 677 C CA . ARG A 1 88 ? -15.805 9.047 6.610 1.00 97.19 88 ARG A CA 1
ATOM 678 C C . ARG A 1 88 ? -14.448 9.537 6.121 1.00 97.19 88 ARG A C 1
ATOM 680 O O . ARG A 1 88 ? -14.336 9.914 4.960 1.00 97.19 88 ARG A O 1
ATOM 687 N N . GLU A 1 89 ? -13.435 9.526 6.981 1.00 96.62 89 GLU A N 1
ATOM 688 C CA . GLU A 1 89 ? -12.073 9.912 6.611 1.00 96.62 89 GLU A CA 1
ATOM 689 C C . GLU A 1 89 ? -11.500 8.964 5.553 1.00 96.62 89 GLU A C 1
ATOM 691 O O . GLU A 1 89 ? -11.042 9.415 4.505 1.00 96.62 89 GLU A O 1
ATOM 696 N N . ARG A 1 90 ? -11.632 7.648 5.761 1.00 96.75 90 ARG A N 1
ATOM 697 C CA . ARG A 1 90 ? -11.255 6.636 4.767 1.00 96.75 90 ARG A CA 1
ATOM 698 C C . ARG A 1 90 ? -11.992 6.833 3.445 1.00 96.75 90 ARG A C 1
ATOM 700 O O . ARG A 1 90 ? -11.373 6.752 2.390 1.00 96.75 90 ARG A O 1
ATOM 707 N N . ASP A 1 91 ? -13.293 7.109 3.482 1.00 97.19 91 ASP A N 1
ATOM 708 C CA . ASP A 1 91 ? -14.066 7.364 2.264 1.00 97.19 91 ASP A CA 1
ATOM 709 C C . ASP A 1 91 ? -13.609 8.641 1.552 1.00 97.19 91 ASP A C 1
ATOM 711 O O . ASP A 1 91 ? -13.567 8.673 0.324 1.00 97.19 91 ASP A O 1
ATOM 715 N N . SER A 1 92 ? -13.236 9.680 2.301 1.00 96.69 92 SER A N 1
ATOM 716 C CA . SER A 1 92 ? -12.677 10.908 1.737 1.00 96.69 92 SER A CA 1
ATOM 717 C C . SER A 1 92 ? -11.320 10.661 1.084 1.00 96.69 92 SER A C 1
ATOM 719 O O . SER A 1 92 ? -11.108 11.102 -0.040 1.00 96.69 92 SER A O 1
ATOM 721 N N . LEU A 1 93 ? -10.419 9.940 1.755 1.00 95.88 93 LEU A N 1
ATOM 722 C CA . LEU A 1 93 ? -9.098 9.605 1.221 1.00 95.88 93 LEU A CA 1
ATOM 723 C C . LEU A 1 93 ? -9.208 8.754 -0.043 1.00 95.88 93 LEU A C 1
ATOM 725 O O . LEU A 1 93 ? -8.543 9.046 -1.032 1.00 95.88 93 LEU A O 1
ATOM 729 N N . ASN A 1 94 ? -10.094 7.757 -0.044 1.00 95.88 94 ASN A N 1
ATOM 730 C CA . ASN A 1 94 ? -10.332 6.925 -1.220 1.00 95.88 94 ASN A CA 1
ATOM 731 C C . ASN A 1 94 ? -10.830 7.742 -2.418 1.00 95.88 94 ASN A C 1
ATOM 733 O O . ASN A 1 94 ? -10.43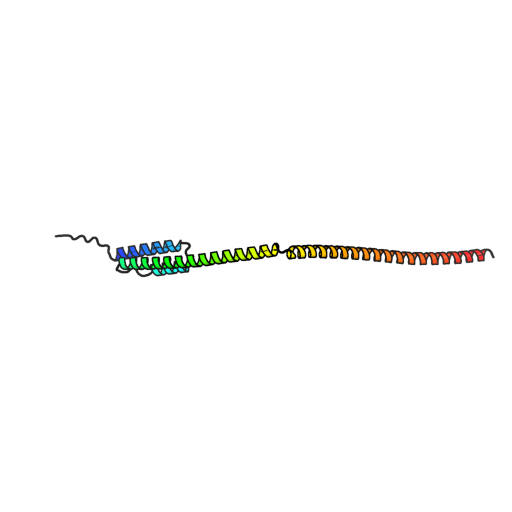7 7.454 -3.544 1.00 95.88 94 ASN A O 1
ATOM 737 N N . ARG A 1 95 ? -11.663 8.769 -2.194 1.00 94.31 95 ARG A N 1
ATOM 738 C CA . ARG A 1 95 ? -12.069 9.689 -3.269 1.00 94.31 95 ARG A CA 1
ATOM 739 C C . ARG A 1 95 ? -10.893 10.507 -3.777 1.00 94.31 95 ARG A C 1
ATOM 741 O O . ARG A 1 95 ? -10.690 10.547 -4.977 1.00 94.31 95 ARG A O 1
ATOM 748 N N . THR A 1 96 ? -10.085 11.082 -2.888 1.00 92.81 96 THR A N 1
ATOM 749 C CA . THR A 1 96 ? -8.902 11.855 -3.293 1.00 92.81 96 THR A CA 1
ATOM 750 C C . THR A 1 96 ? -7.915 11.015 -4.105 1.00 92.81 96 THR A C 1
ATOM 752 O O . THR A 1 96 ? -7.359 11.507 -5.082 1.00 92.81 96 THR A O 1
ATOM 755 N N . VAL A 1 97 ? -7.700 9.752 -3.723 1.00 92.25 97 VAL A N 1
ATOM 756 C CA . VAL A 1 97 ? -6.859 8.820 -4.490 1.00 92.25 97 VAL A CA 1
ATOM 757 C C . VAL A 1 97 ? -7.472 8.557 -5.862 1.00 92.25 97 VAL A C 1
ATOM 759 O O . VAL A 1 97 ? -6.785 8.719 -6.862 1.00 92.25 97 VAL A O 1
ATOM 762 N N . ALA A 1 98 ? -8.769 8.248 -5.926 1.00 90.25 98 ALA A N 1
ATOM 763 C CA . ALA A 1 98 ? -9.452 8.035 -7.199 1.00 90.25 98 ALA A CA 1
ATOM 764 C C . ALA A 1 98 ? -9.402 9.277 -8.110 1.00 90.25 98 ALA A C 1
ATOM 766 O O . ALA A 1 98 ? -9.184 9.140 -9.309 1.00 90.25 98 ALA A O 1
ATOM 767 N N . ASP A 1 99 ? -9.551 10.480 -7.549 1.00 88.25 99 ASP A N 1
ATOM 768 C CA . ASP A 1 99 ? -9.447 11.743 -8.285 1.00 88.25 99 ASP A CA 1
ATOM 769 C C . ASP A 1 99 ? -8.020 11.983 -8.799 1.00 88.25 99 ASP A C 1
ATOM 771 O O . ASP A 1 99 ? -7.837 12.515 -9.893 1.00 88.25 99 ASP A O 1
ATOM 775 N N . HIS A 1 100 ? -7.003 11.586 -8.027 1.00 83.69 100 HIS A N 1
ATOM 776 C CA . HIS A 1 100 ? -5.605 11.676 -8.439 1.00 83.69 100 HIS A CA 1
ATOM 777 C C . HIS A 1 100 ? -5.270 10.681 -9.554 1.00 83.69 100 HIS A C 1
ATOM 779 O O . HIS A 1 100 ? -4.637 11.064 -10.537 1.00 83.69 100 HIS A O 1
ATOM 785 N N . ASP A 1 101 ? -5.734 9.438 -9.434 1.00 82.44 101 ASP A N 1
ATOM 786 C CA . ASP A 1 101 ? -5.536 8.391 -10.439 1.00 82.44 101 ASP A CA 1
ATOM 787 C C . ASP A 1 101 ? -6.291 8.714 -11.738 1.00 82.44 101 ASP A C 1
ATOM 789 O O . ASP A 1 101 ? -5.791 8.479 -12.835 1.00 82.44 101 ASP A O 1
ATOM 793 N N . ALA A 1 102 ? -7.478 9.319 -11.630 1.00 85.69 102 ALA A N 1
ATOM 794 C CA . ALA A 1 102 ? -8.242 9.811 -12.774 1.00 85.69 102 ALA A CA 1
ATOM 795 C C . ALA A 1 102 ? -7.690 11.128 -13.350 1.00 85.69 102 ALA A C 1
ATOM 797 O O . ALA A 1 102 ? -8.163 11.590 -14.395 1.00 85.69 102 ALA A O 1
ATOM 798 N N . HIS A 1 103 ? -6.715 11.762 -12.689 1.00 86.50 103 HIS A N 1
ATOM 799 C CA . HIS A 1 103 ? -6.182 13.034 -13.143 1.00 86.50 103 HIS A CA 1
ATOM 800 C C . HIS A 1 103 ? -5.390 12.827 -14.445 1.00 86.50 103 HIS A C 1
ATOM 802 O O . HIS A 1 103 ? -4.435 12.050 -14.472 1.00 86.50 103 HIS A O 1
ATOM 808 N N . PRO A 1 104 ? -5.685 13.572 -15.525 1.00 80.88 104 PRO A N 1
ATOM 809 C CA . PRO A 1 104 ? -5.077 13.344 -16.840 1.00 80.88 104 PRO A CA 1
ATOM 810 C C . PRO A 1 104 ? -3.551 13.513 -16.848 1.00 80.88 104 PRO A C 1
ATOM 812 O O . PRO A 1 104 ? -2.866 12.935 -17.686 1.00 80.88 104 PRO A O 1
ATOM 815 N N . LEU A 1 105 ? -3.002 14.281 -15.899 1.00 86.12 105 LEU A N 1
ATOM 816 C CA . LEU A 1 105 ? -1.552 14.409 -15.722 1.00 86.12 105 LEU A CA 1
ATOM 817 C C . LEU A 1 105 ? -0.879 13.103 -15.281 1.00 86.12 105 LEU A C 1
ATOM 819 O O . LEU A 1 105 ? 0.289 12.916 -15.600 1.00 86.12 105 LEU A O 1
ATOM 823 N N . HIS A 1 106 ? -1.575 12.216 -14.565 1.00 83.81 106 HIS A N 1
ATOM 824 C CA . HIS A 1 106 ? -1.003 10.946 -14.122 1.00 83.81 106 HIS A CA 1
ATOM 825 C C . HIS A 1 106 ? -0.663 10.059 -15.327 1.00 83.81 106 HIS A C 1
ATOM 827 O O . HIS A 1 106 ? 0.481 9.633 -15.486 1.00 83.81 106 HIS A O 1
ATOM 833 N N . GLU A 1 107 ? -1.623 9.889 -16.239 1.00 84.38 107 GLU A N 1
ATOM 834 C CA . GLU A 1 107 ? -1.403 9.179 -17.502 1.00 84.38 107 GLU A CA 1
ATOM 835 C C . GLU A 1 107 ? -0.368 9.892 -18.383 1.00 84.38 107 GLU A C 1
ATOM 837 O O . GLU A 1 107 ? 0.531 9.244 -18.909 1.00 84.38 107 GLU A O 1
ATOM 842 N N . GLN A 1 108 ? -0.398 11.228 -18.475 1.00 89.19 108 GLN A N 1
ATOM 843 C CA . GLN A 1 108 ? 0.616 11.968 -19.244 1.00 89.19 108 GLN A CA 1
ATOM 844 C C . GLN A 1 108 ? 2.037 11.761 -18.705 1.0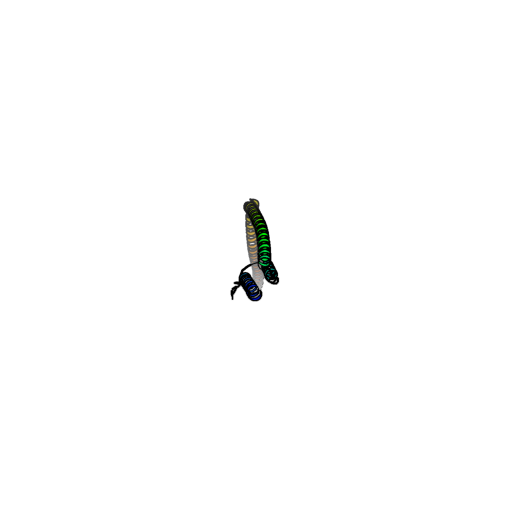0 89.19 108 GLN A C 1
ATOM 846 O O . GLN A 1 108 ? 2.963 11.556 -19.485 1.00 89.19 108 GLN A O 1
ATOM 851 N N . ILE A 1 109 ? 2.234 11.791 -17.383 1.00 89.44 109 ILE A N 1
ATOM 852 C CA . ILE A 1 109 ? 3.545 11.546 -16.760 1.00 89.44 109 ILE A CA 1
ATOM 853 C C . ILE A 1 109 ? 4.015 10.121 -17.044 1.00 89.44 109 ILE A C 1
ATOM 855 O O . ILE A 1 109 ? 5.201 9.907 -17.314 1.00 89.44 109 ILE A O 1
ATOM 859 N N . LYS A 1 110 ? 3.099 9.152 -16.994 1.00 89.31 110 LYS A N 1
ATOM 860 C CA . LYS A 1 110 ? 3.394 7.758 -17.309 1.00 89.31 110 LYS A CA 1
ATOM 861 C C . LYS A 1 110 ? 3.826 7.603 -18.768 1.00 89.31 110 LYS A C 1
ATOM 863 O O . LYS A 1 110 ? 4.923 7.104 -19.003 1.00 89.31 110 LYS A O 1
ATOM 868 N N . THR A 1 111 ? 3.051 8.124 -19.720 1.00 92.94 111 THR A N 1
ATOM 869 C CA . THR A 1 111 ? 3.401 8.099 -21.150 1.00 92.94 111 THR A CA 1
ATOM 870 C C . THR A 1 111 ? 4.739 8.787 -21.417 1.00 92.94 111 THR A C 1
ATOM 872 O O . THR A 1 111 ? 5.607 8.207 -22.059 1.00 92.94 111 THR A O 1
ATOM 875 N N . LEU A 1 112 ? 4.968 9.980 -20.860 1.00 95.00 112 LEU A N 1
ATOM 876 C CA . LEU A 1 112 ? 6.243 10.691 -21.021 1.00 95.00 112 LEU A CA 1
ATOM 877 C C . LEU A 1 112 ? 7.428 9.921 -20.420 1.00 95.00 112 LEU A C 1
ATOM 879 O O . LEU A 1 112 ? 8.547 10.001 -20.927 1.00 95.00 112 LEU A O 1
ATOM 883 N N . SER A 1 113 ? 7.206 9.178 -19.334 1.00 95.75 113 SER A N 1
ATOM 884 C CA . SER A 1 113 ? 8.242 8.334 -18.732 1.00 95.75 113 SER A CA 1
ATOM 885 C C . SER A 1 113 ? 8.580 7.144 -19.626 1.00 95.75 113 SER A C 1
ATOM 887 O O . SER A 1 113 ? 9.760 6.871 -19.836 1.00 95.75 113 SER A O 1
ATOM 889 N N . GLU A 1 114 ? 7.566 6.494 -20.197 1.00 96.38 114 GLU A N 1
ATOM 890 C CA . GLU A 1 114 ? 7.729 5.397 -21.154 1.00 96.38 114 GLU A CA 1
ATOM 891 C C . GLU A 1 114 ? 8.454 5.867 -22.426 1.00 96.38 114 GLU A C 1
ATOM 893 O O . GLU A 1 114 ? 9.415 5.230 -22.861 1.00 96.38 114 GLU A O 1
ATOM 898 N N . GLU A 1 115 ? 8.075 7.023 -22.981 1.00 97.12 115 GLU A N 1
ATOM 899 C CA . GLU A 1 115 ? 8.751 7.627 -24.136 1.00 97.12 115 GLU A CA 1
ATOM 900 C C . GLU A 1 115 ? 10.216 7.955 -23.832 1.00 97.12 115 GLU A C 1
ATOM 902 O O . GLU A 1 115 ? 11.112 7.634 -24.615 1.00 97.12 115 GLU A O 1
ATOM 907 N N . ARG A 1 116 ? 10.491 8.574 -22.679 1.00 97.00 116 ARG A N 1
ATOM 908 C CA . ARG A 1 116 ? 11.859 8.886 -22.246 1.00 97.00 116 ARG A CA 1
ATOM 909 C C . ARG A 1 116 ? 12.711 7.624 -22.152 1.00 97.00 116 ARG A C 1
ATOM 911 O O . ARG A 1 116 ? 13.865 7.638 -22.581 1.00 97.00 116 ARG A O 1
ATOM 918 N N . ASP A 1 117 ? 12.176 6.566 -21.556 1.00 97.88 117 ASP A N 1
ATOM 919 C CA . ASP A 1 117 ? 12.920 5.326 -21.354 1.00 97.88 117 ASP A CA 1
ATOM 920 C C . ASP A 1 117 ? 13.155 4.609 -22.694 1.00 97.88 117 ASP A C 1
ATOM 922 O O . ASP A 1 117 ? 14.275 4.174 -22.960 1.00 97.88 117 ASP A O 1
ATOM 926 N N . HIS A 1 118 ? 12.184 4.654 -23.613 1.00 97.69 118 HIS A N 1
ATOM 927 C CA . HIS A 1 118 ? 12.369 4.204 -24.993 1.00 97.69 118 HIS A CA 1
ATOM 928 C C . HIS A 1 118 ? 13.517 4.939 -25.710 1.00 97.69 118 HIS A C 1
ATOM 930 O O . HIS A 1 118 ? 14.391 4.308 -26.312 1.00 97.69 118 HIS A O 1
ATOM 936 N N . TRP A 1 119 ? 13.567 6.273 -25.622 1.00 97.50 119 TRP A N 1
ATOM 937 C CA . TRP A 1 119 ? 14.639 7.060 -26.242 1.00 97.50 119 TRP A CA 1
ATOM 938 C C . TRP A 1 119 ? 16.011 6.804 -25.617 1.00 97.50 119 TRP A C 1
ATOM 940 O O . TRP A 1 119 ? 17.021 6.803 -26.328 1.00 97.50 119 TRP A O 1
ATOM 950 N N . ARG A 1 120 ? 16.071 6.554 -24.306 1.00 97.81 120 ARG A N 1
ATOM 951 C CA . ARG A 1 120 ? 17.317 6.158 -23.632 1.00 97.81 120 ARG A CA 1
ATOM 952 C C . ARG A 1 120 ? 17.835 4.829 -24.159 1.00 97.81 120 ARG A C 1
ATOM 954 O O . ARG A 1 120 ? 19.013 4.744 -24.498 1.00 97.81 120 ARG A O 1
ATOM 961 N N . ASP A 1 121 ? 16.965 3.836 -24.296 1.00 98.06 121 ASP A N 1
ATOM 962 C CA . ASP A 1 121 ? 17.348 2.523 -24.815 1.00 98.06 121 ASP A CA 1
ATOM 963 C C . ASP A 1 121 ? 17.844 2.607 -26.264 1.00 98.06 121 ASP A C 1
ATOM 965 O O . ASP A 1 121 ? 18.878 2.023 -26.610 1.00 98.06 121 ASP A O 1
ATOM 969 N N . LEU A 1 122 ? 17.165 3.398 -27.103 1.00 97.88 122 LEU A N 1
ATOM 970 C CA . LEU A 1 122 ? 17.612 3.673 -28.470 1.00 97.88 122 LEU A CA 1
ATOM 971 C C . LEU A 1 122 ? 18.983 4.353 -28.503 1.00 97.88 122 LEU A C 1
ATOM 973 O O . LEU A 1 122 ? 19.829 3.974 -29.315 1.00 97.88 122 LEU A O 1
ATOM 977 N N . THR A 1 123 ? 19.224 5.314 -27.610 1.00 98.06 123 THR A N 1
ATOM 978 C CA . THR A 1 123 ? 20.510 6.022 -27.515 1.00 98.06 123 THR A CA 1
ATOM 979 C C . THR A 1 123 ? 21.632 5.059 -27.134 1.00 98.06 123 THR A C 1
ATOM 981 O O . THR A 1 123 ? 22.631 4.976 -27.844 1.00 98.06 123 THR A O 1
ATOM 984 N N . ILE A 1 124 ? 21.427 4.234 -26.103 1.00 98.25 124 ILE A N 1
ATOM 985 C CA . ILE A 1 124 ? 22.394 3.211 -25.674 1.00 98.25 124 ILE A CA 1
ATOM 986 C C . ILE A 1 124 ? 22.686 2.221 -26.811 1.00 98.25 124 ILE A C 1
ATOM 988 O O . ILE A 1 124 ? 23.835 1.834 -27.042 1.00 98.25 124 ILE A O 1
ATOM 992 N N . SER A 1 125 ? 21.658 1.795 -27.548 1.00 97.62 125 SER A N 1
ATOM 993 C CA . SER A 1 125 ? 21.829 0.900 -28.696 1.00 97.62 125 SER A CA 1
ATOM 994 C C . SER A 1 125 ? 22.617 1.564 -29.832 1.00 97.62 125 SER A C 1
ATOM 996 O O . SER A 1 125 ? 23.478 0.924 -30.445 1.00 97.62 125 SER A O 1
ATOM 998 N N . ALA A 1 126 ? 22.338 2.835 -30.124 1.00 97.62 126 ALA A N 1
ATOM 999 C CA . ALA A 1 126 ? 23.042 3.598 -31.147 1.00 97.62 126 ALA A CA 1
ATOM 1000 C C . ALA A 1 126 ? 24.519 3.804 -30.781 1.00 97.62 126 ALA A C 1
ATOM 1002 O O . ALA A 1 126 ? 25.384 3.554 -31.619 1.00 97.62 126 ALA A O 1
ATOM 1003 N N . GLU A 1 127 ? 24.818 4.153 -29.528 1.00 98.06 127 GLU A N 1
ATOM 1004 C CA . GLU A 1 127 ? 26.185 4.296 -29.011 1.00 98.06 127 GLU A CA 1
ATOM 1005 C C . GLU A 1 127 ? 26.979 2.990 -29.135 1.00 98.06 127 GLU A C 1
ATOM 1007 O O . GLU A 1 127 ? 28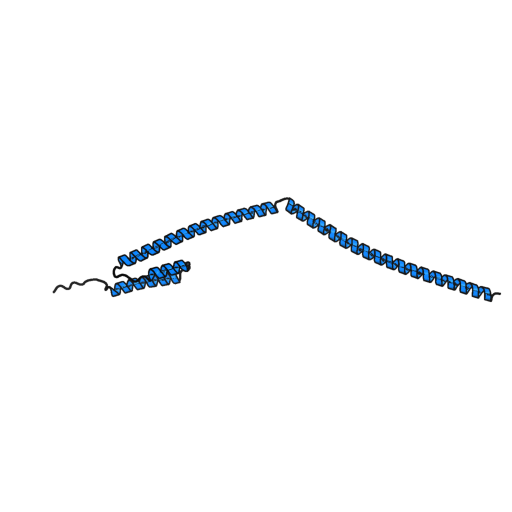.096 2.980 -29.650 1.00 98.06 127 GLU A O 1
ATOM 1012 N N . ARG A 1 128 ? 26.385 1.850 -28.757 1.00 97.81 128 ARG A N 1
ATOM 1013 C CA . ARG A 1 128 ? 27.029 0.532 -28.915 1.00 97.81 128 ARG A CA 1
ATOM 1014 C C . ARG A 1 128 ? 27.347 0.211 -30.374 1.00 97.81 128 ARG A C 1
ATOM 1016 O O . ARG A 1 128 ? 28.411 -0.336 -30.683 1.00 97.81 128 ARG A O 1
ATOM 1023 N N . ARG A 1 129 ? 26.426 0.540 -31.282 1.00 97.88 129 ARG A N 1
ATOM 1024 C CA . ARG A 1 129 ? 26.622 0.338 -32.721 1.00 97.88 129 ARG A CA 1
ATOM 1025 C C . ARG A 1 129 ? 27.708 1.262 -33.269 1.00 97.88 129 ARG A C 1
ATOM 1027 O O . ARG A 1 129 ? 28.547 0.787 -34.031 1.00 97.88 129 ARG A O 1
ATOM 1034 N N . ALA A 1 130 ? 27.724 2.528 -32.859 1.00 97.75 130 ALA A N 1
ATOM 1035 C CA . ALA A 1 130 ? 28.772 3.478 -33.217 1.00 97.75 130 ALA A CA 1
ATOM 1036 C C . ALA A 1 130 ? 30.144 2.975 -32.755 1.00 97.75 130 ALA A C 1
ATOM 1038 O O . ALA A 1 130 ? 31.050 2.856 -33.573 1.00 97.75 130 ALA A O 1
ATOM 1039 N N . GLN A 1 131 ? 30.260 2.526 -31.503 1.00 98.06 131 GLN A N 1
ATOM 1040 C CA . GLN A 1 131 ? 31.512 1.989 -30.969 1.00 98.06 131 GLN A CA 1
ATOM 1041 C C . GLN A 1 131 ? 32.018 0.770 -31.752 1.00 98.06 131 GLN A C 1
ATOM 1043 O O . GLN A 1 131 ? 33.219 0.613 -31.978 1.00 98.06 131 GLN A O 1
ATOM 1048 N N . THR A 1 132 ? 31.103 -0.103 -32.179 1.00 98.19 132 THR A N 1
ATOM 1049 C CA . THR A 1 132 ? 31.442 -1.280 -32.988 1.00 98.19 132 THR A CA 1
ATOM 1050 C C . THR A 1 132 ? 31.950 -0.866 -34.368 1.00 98.19 132 THR A C 1
ATOM 1052 O O . THR A 1 132 ? 32.965 -1.387 -34.829 1.00 98.19 132 THR A O 1
ATOM 1055 N N . LEU A 1 133 ? 31.276 0.091 -35.012 1.00 97.94 133 LEU A N 1
ATOM 1056 C CA . LEU A 1 133 ? 31.689 0.622 -36.310 1.00 97.94 133 LEU A CA 1
ATOM 1057 C C . LEU A 1 133 ? 33.033 1.350 -36.227 1.00 97.94 133 LEU A C 1
ATOM 1059 O O . LEU A 1 133 ? 33.879 1.144 -37.091 1.00 97.94 133 LEU A O 1
ATOM 1063 N N . GLU A 1 134 ? 33.268 2.138 -35.180 1.00 98.06 134 GLU A N 1
ATOM 1064 C CA . GLU A 1 134 ? 34.550 2.809 -34.948 1.00 98.06 134 GLU A CA 1
ATOM 1065 C C . GLU A 1 134 ? 35.696 1.812 -34.772 1.00 98.06 134 GLU A C 1
ATOM 1067 O O . GLU A 1 134 ? 36.768 1.986 -35.352 1.00 98.06 134 GLU A O 1
ATOM 1072 N N . ASN A 1 135 ? 35.474 0.741 -34.007 1.00 97.88 135 ASN A N 1
ATOM 1073 C CA . ASN A 1 135 ? 36.480 -0.301 -33.819 1.00 97.88 135 ASN A CA 1
ATOM 1074 C C . ASN A 1 135 ? 36.767 -1.052 -35.126 1.00 97.88 135 ASN A C 1
ATOM 1076 O O . ASN A 1 135 ? 37.931 -1.291 -35.444 1.00 97.88 135 ASN A O 1
ATOM 1080 N N . ALA A 1 136 ? 35.729 -1.378 -35.902 1.00 97.44 136 ALA A N 1
ATOM 1081 C CA . ALA A 1 136 ? 35.882 -2.013 -37.209 1.00 97.44 136 ALA A CA 1
ATOM 1082 C C . ALA A 1 136 ? 36.626 -1.104 -38.199 1.00 97.44 136 ALA A C 1
ATOM 1084 O O . ALA A 1 136 ? 37.526 -1.560 -38.900 1.00 97.44 136 ALA A O 1
ATOM 1085 N N . HIS A 1 137 ? 36.299 0.190 -38.217 1.00 97.75 137 HIS A N 1
ATOM 1086 C CA . HIS A 1 137 ? 36.988 1.170 -39.049 1.00 97.75 137 HIS A CA 1
ATOM 1087 C C . HIS A 1 137 ? 38.468 1.282 -38.672 1.00 97.75 137 HIS A C 1
ATOM 1089 O O . HIS A 1 137 ? 39.328 1.231 -39.547 1.00 97.75 137 HIS A O 1
ATOM 1095 N N . ARG A 1 138 ? 38.783 1.355 -37.372 1.00 97.62 138 ARG A N 1
ATOM 1096 C CA . ARG A 1 138 ? 40.170 1.397 -36.892 1.00 97.62 138 ARG A CA 1
ATOM 1097 C C . ARG A 1 138 ? 40.956 0.155 -37.313 1.00 97.62 138 ARG A C 1
ATOM 1099 O O . ARG A 1 138 ? 42.082 0.295 -37.777 1.00 97.62 138 ARG A O 1
ATOM 1106 N N . ALA A 1 139 ? 40.358 -1.031 -37.188 1.00 97.81 139 ALA A N 1
ATOM 1107 C CA . ALA A 1 139 ? 40.976 -2.280 -37.626 1.00 97.81 139 ALA A CA 1
ATOM 1108 C C . ALA A 1 139 ? 41.268 -2.271 -39.136 1.00 97.81 139 ALA A C 1
ATOM 1110 O O . ALA A 1 139 ? 42.385 -2.586 -39.538 1.00 97.81 139 ALA A O 1
ATOM 1111 N N . ALA A 1 140 ? 40.307 -1.825 -39.952 1.00 97.19 140 ALA A N 1
ATOM 1112 C CA . ALA A 1 140 ? 40.481 -1.709 -41.398 1.00 97.19 140 ALA A CA 1
ATOM 1113 C C . ALA A 1 140 ? 41.584 -0.707 -41.785 1.00 97.19 140 ALA A C 1
ATOM 1115 O O . ALA A 1 140 ? 42.344 -0.967 -42.713 1.00 97.19 140 ALA A O 1
ATOM 1116 N N . CYS A 1 141 ? 41.712 0.419 -41.073 1.00 97.69 141 CYS A N 1
ATOM 1117 C CA . CYS A 1 141 ? 42.813 1.362 -41.295 1.00 97.69 141 CYS A CA 1
ATOM 1118 C C . CYS A 1 141 ? 44.172 0.729 -40.974 1.00 97.69 141 CYS A C 1
ATOM 1120 O O . CYS A 1 141 ? 45.092 0.838 -41.775 1.00 97.69 141 CYS A O 1
ATOM 1122 N N . THR A 1 142 ? 44.288 0.014 -39.850 1.00 97.75 142 THR A N 1
ATOM 1123 C CA . THR A 1 142 ? 45.532 -0.687 -39.490 1.00 97.75 142 THR A CA 1
ATOM 1124 C C . THR A 1 142 ? 45.918 -1.743 -40.527 1.00 97.75 142 THR A C 1
ATOM 1126 O O . THR A 1 142 ? 47.086 -1.840 -40.889 1.00 97.75 142 THR A O 1
ATOM 1129 N N . GLU A 1 143 ? 44.952 -2.514 -41.026 1.00 97.81 143 GLU A N 1
ATOM 1130 C CA . GLU A 1 143 ? 45.186 -3.483 -42.102 1.00 97.81 143 GLU A CA 1
ATOM 1131 C C . GLU A 1 143 ? 45.634 -2.788 -43.397 1.00 97.81 143 GLU A C 1
ATOM 1133 O O . GLU A 1 143 ? 46.576 -3.235 -44.048 1.00 97.81 143 GLU A O 1
ATOM 1138 N N . ASN A 1 144 ? 45.019 -1.653 -43.748 1.00 97.81 144 ASN A N 1
ATOM 1139 C CA . ASN A 1 144 ? 45.415 -0.873 -44.920 1.00 97.81 144 ASN A CA 1
ATOM 1140 C C . ASN A 1 144 ? 46.864 -0.372 -44.809 1.00 97.81 144 ASN A C 1
ATOM 1142 O O . ASN A 1 144 ? 47.639 -0.551 -45.744 1.00 97.81 144 ASN A O 1
ATOM 1146 N N . ASP A 1 145 ? 47.250 0.181 -43.657 1.00 97.50 145 ASP A N 1
ATOM 1147 C CA . ASP A 1 145 ? 48.613 0.668 -43.408 1.00 97.50 145 ASP A CA 1
ATOM 1148 C C . ASP A 1 145 ? 49.651 -0.469 -43.497 1.00 97.50 145 ASP A C 1
ATOM 1150 O O . ASP A 1 145 ? 50.745 -0.294 -44.047 1.00 97.50 145 ASP A O 1
ATOM 1154 N N . GLN A 1 146 ? 49.303 -1.663 -43.000 1.00 97.56 146 GLN A N 1
ATOM 1155 C CA . GLN A 1 146 ? 50.140 -2.861 -43.125 1.00 97.56 146 GLN A CA 1
ATOM 1156 C C . GLN A 1 146 ? 50.316 -3.272 -44.588 1.00 97.56 146 GLN A C 1
ATOM 1158 O O . GLN A 1 146 ? 51.447 -3.454 -45.037 1.00 97.56 146 GLN A O 1
ATOM 1163 N N . LEU A 1 147 ? 49.222 -3.350 -45.350 1.00 97.69 147 LEU A N 1
ATOM 1164 C CA . LEU A 1 147 ? 49.264 -3.701 -46.771 1.00 97.69 147 LEU A CA 1
ATOM 1165 C C . LEU A 1 147 ? 50.040 -2.666 -47.594 1.00 97.69 147 LEU A C 1
ATOM 1167 O O . LEU A 1 147 ? 50.798 -3.036 -48.488 1.00 97.69 147 LEU A O 1
ATOM 1171 N N . GLN A 1 148 ? 49.908 -1.373 -47.290 1.00 97.75 148 GLN A N 1
ATOM 1172 C CA . GLN A 1 148 ? 50.699 -0.325 -47.942 1.00 97.75 148 GLN A CA 1
ATOM 1173 C C . GLN A 1 148 ? 52.198 -0.495 -47.681 1.00 97.75 148 GLN A C 1
ATOM 1175 O O . GLN A 1 148 ? 53.006 -0.316 -48.595 1.00 97.75 148 GLN A O 1
ATOM 1180 N N . THR A 1 149 ? 52.565 -0.872 -46.454 1.00 97.50 149 THR A N 1
ATOM 1181 C CA . THR A 1 149 ? 53.957 -1.151 -46.085 1.00 97.50 149 THR A CA 1
ATOM 1182 C C . THR A 1 149 ? 54.488 -2.369 -46.846 1.00 97.50 149 THR A C 1
ATOM 1184 O O . THR A 1 149 ? 55.554 -2.293 -47.454 1.00 97.50 149 THR A O 1
ATOM 1187 N N . GLU A 1 150 ? 53.721 -3.461 -46.899 1.00 97.56 150 GLU A N 1
ATOM 1188 C CA . GLU A 1 150 ? 54.090 -4.672 -47.643 1.00 97.56 150 GLU A CA 1
ATOM 1189 C C . GLU A 1 150 ? 54.254 -4.397 -49.146 1.00 97.56 150 GLU A C 1
ATOM 1191 O O . GLU A 1 150 ? 55.237 -4.816 -49.756 1.00 97.56 150 GLU A O 1
ATOM 1196 N N . VAL A 1 151 ? 53.343 -3.624 -49.747 1.00 97.69 151 VAL A N 1
ATOM 1197 C CA . VAL A 1 151 ? 53.448 -3.202 -51.153 1.00 97.69 151 VAL A CA 1
ATOM 1198 C C . VAL A 1 151 ? 54.714 -2.376 -51.391 1.00 97.69 151 VAL A C 1
ATOM 1200 O O . VAL A 1 151 ? 55.388 -2.569 -52.406 1.00 97.69 151 VAL A O 1
ATOM 1203 N N . ALA A 1 152 ? 55.064 -1.465 -50.480 1.00 96.88 152 ALA A N 1
ATOM 1204 C CA . ALA A 1 152 ? 56.286 -0.674 -50.591 1.00 96.88 152 ALA A CA 1
ATOM 1205 C C . ALA A 1 152 ? 57.548 -1.554 -50.529 1.00 96.88 152 ALA A C 1
ATOM 1207 O O . ALA A 1 152 ? 58.454 -1.381 -51.350 1.00 96.88 152 ALA A O 1
ATOM 1208 N N . ASP A 1 153 ? 57.587 -2.531 -49.619 1.00 97.19 153 ASP A N 1
ATOM 1209 C CA . ASP A 1 153 ? 58.691 -3.488 -49.506 1.00 97.19 153 ASP A CA 1
ATOM 1210 C C . ASP A 1 153 ? 58.815 -4.387 -50.741 1.00 97.19 153 ASP A C 1
ATOM 1212 O O . ASP A 1 153 ? 59.916 -4.561 -51.270 1.00 97.19 153 ASP A O 1
ATOM 1216 N N . LEU A 1 154 ? 57.697 -4.906 -51.258 1.00 96.56 154 LEU A N 1
ATOM 1217 C CA . LEU A 1 154 ? 57.680 -5.695 -52.491 1.00 96.56 154 LEU A CA 1
ATOM 1218 C C . LEU A 1 154 ? 58.186 -4.879 -53.683 1.00 96.56 154 LEU A C 1
ATOM 1220 O O . LEU A 1 154 ? 59.025 -5.362 -54.443 1.00 96.56 154 LEU A O 1
ATOM 1224 N N . ASN A 1 155 ? 57.739 -3.629 -53.824 1.00 96.31 155 ASN A N 1
ATOM 1225 C CA . ASN A 1 155 ? 58.220 -2.735 -54.876 1.00 96.31 155 ASN A CA 1
ATOM 1226 C C . ASN A 1 155 ? 59.730 -2.486 -54.763 1.00 96.31 155 ASN A C 1
ATOM 1228 O O . ASN A 1 155 ? 60.430 -2.512 -55.776 1.00 96.31 155 ASN A O 1
ATOM 1232 N N . ARG A 1 156 ? 60.255 -2.299 -53.544 1.00 96.81 156 ARG A N 1
ATOM 1233 C CA . ARG A 1 156 ? 61.699 -2.163 -53.307 1.00 96.81 156 ARG A CA 1
ATOM 1234 C C . ARG A 1 156 ? 62.463 -3.415 -53.741 1.00 96.81 156 ARG A C 1
ATOM 1236 O O . ARG A 1 156 ? 63.434 -3.293 -54.484 1.00 96.81 156 ARG A O 1
ATOM 1243 N N . ILE A 1 157 ? 62.004 -4.603 -53.342 1.00 96.69 157 ILE A N 1
ATOM 1244 C CA . ILE A 1 157 ? 62.620 -5.885 -53.726 1.00 96.69 157 ILE A CA 1
ATOM 1245 C C . ILE A 1 157 ? 62.612 -6.061 -55.247 1.00 96.69 157 ILE A C 1
ATOM 1247 O O . ILE A 1 157 ? 63.620 -6.470 -55.819 1.00 96.69 157 ILE A O 1
ATOM 1251 N N . ILE A 1 158 ? 61.502 -5.737 -55.918 1.00 95.44 158 ILE A N 1
ATOM 1252 C CA . ILE A 1 158 ? 61.400 -5.820 -57.381 1.00 95.44 158 ILE A CA 1
ATOM 1253 C C . ILE A 1 158 ? 62.451 -4.922 -58.043 1.00 95.44 158 ILE A C 1
ATOM 1255 O O . ILE A 1 158 ? 63.141 -5.371 -58.959 1.00 95.44 158 ILE A O 1
ATOM 1259 N N . VAL A 1 159 ? 62.611 -3.682 -57.573 1.00 94.88 159 VAL A N 1
ATOM 1260 C CA . VAL A 1 159 ? 63.627 -2.754 -58.097 1.00 94.88 159 VAL A CA 1
ATOM 1261 C C . VAL A 1 159 ? 65.041 -3.297 -57.867 1.00 94.88 159 VAL A C 1
ATOM 1263 O O . VAL A 1 159 ? 65.844 -3.320 -58.801 1.00 94.88 159 VAL A O 1
ATOM 1266 N N . GLU A 1 160 ? 65.345 -3.789 -56.663 1.00 93.12 160 GLU A N 1
ATOM 1267 C CA . GLU A 1 160 ? 66.640 -4.405 -56.338 1.00 93.12 160 GLU A CA 1
ATOM 1268 C C . GLU A 1 160 ? 66.935 -5.619 -57.246 1.00 93.12 160 GLU A C 1
ATOM 1270 O O . GLU A 1 160 ? 68.036 -5.747 -57.790 1.00 93.12 160 GLU A O 1
ATOM 1275 N N . GLN A 1 161 ? 65.941 -6.484 -57.482 1.00 92.75 161 GLN A N 1
ATOM 1276 C CA . GLN A 1 161 ? 66.057 -7.637 -58.380 1.00 92.75 161 GLN A CA 1
ATOM 1277 C C . GLN A 1 161 ? 66.267 -7.223 -59.842 1.00 92.75 161 GLN A C 1
ATOM 1279 O O . GLN A 1 161 ? 67.102 -7.817 -60.526 1.00 92.75 161 GLN A O 1
ATOM 1284 N N . GLN A 1 162 ? 65.556 -6.200 -60.325 1.00 90.69 162 GLN A N 1
ATOM 1285 C CA . GLN A 1 162 ? 65.732 -5.665 -61.679 1.00 90.69 162 GLN A CA 1
ATOM 1286 C C . GLN A 1 162 ? 67.142 -5.101 -61.885 1.00 90.69 162 GLN A C 1
ATOM 1288 O O . GLN A 1 162 ? 67.768 -5.388 -62.904 1.00 90.69 162 GLN A O 1
ATOM 1293 N N . MET A 1 163 ? 67.679 -4.360 -60.911 1.00 89.31 163 MET A N 1
ATOM 1294 C CA . MET A 1 163 ? 69.055 -3.854 -60.969 1.00 89.31 163 MET A CA 1
ATOM 1295 C C . MET A 1 163 ? 70.084 -4.991 -61.004 1.00 89.31 163 MET A C 1
ATOM 1297 O O . MET A 1 163 ? 71.007 -4.961 -61.817 1.00 89.31 163 MET A O 1
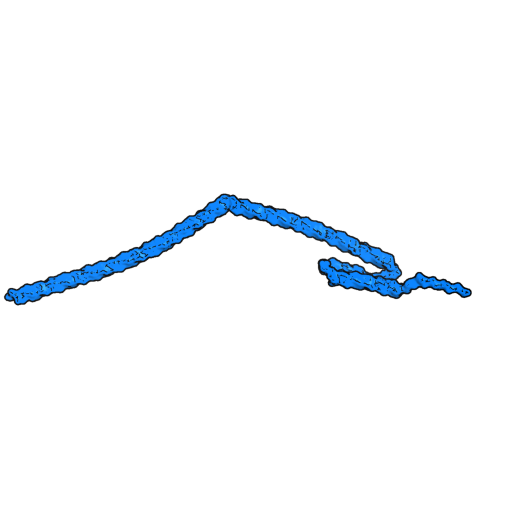ATOM 1301 N N . ALA A 1 164 ? 69.911 -6.018 -60.167 1.00 87.56 164 ALA A N 1
ATOM 1302 C CA . ALA A 1 164 ? 70.808 -7.173 -60.129 1.00 87.56 164 ALA A CA 1
ATOM 1303 C C . ALA A 1 164 ? 70.754 -8.025 -61.409 1.00 87.56 164 ALA A C 1
ATOM 1305 O O . ALA A 1 164 ? 71.759 -8.631 -61.779 1.00 87.56 164 ALA A O 1
ATOM 1306 N N . LEU A 1 165 ? 69.595 -8.105 -62.069 1.00 87.00 165 LEU A N 1
ATOM 1307 C CA . LEU A 1 165 ? 69.460 -8.763 -63.368 1.00 87.00 165 LEU A CA 1
ATOM 1308 C C . LEU A 1 165 ? 70.139 -7.946 -64.465 1.00 87.00 165 LEU A C 1
ATOM 1310 O O . LEU A 1 165 ? 70.954 -8.500 -65.193 1.00 87.00 165 LEU A O 1
ATOM 1314 N N . ASN A 1 166 ? 69.869 -6.644 -64.547 1.00 81.44 166 ASN A N 1
ATOM 1315 C CA . ASN A 1 166 ? 70.460 -5.785 -65.573 1.00 81.44 166 ASN A CA 1
ATOM 1316 C C . ASN A 1 166 ? 71.994 -5.751 -65.474 1.00 81.44 166 ASN A C 1
ATOM 1318 O O . ASN A 1 166 ? 72.664 -5.927 -66.481 1.00 81.44 166 ASN A O 1
ATOM 1322 N N . GLY A 1 167 ? 72.559 -5.665 -64.264 1.00 73.62 167 GLY A N 1
ATOM 1323 C CA . GLY A 1 167 ? 74.014 -5.706 -64.059 1.00 73.62 167 GLY A CA 1
ATOM 1324 C C . GLY A 1 167 ? 74.679 -7.078 -64.258 1.00 73.62 167 GLY A C 1
ATOM 1325 O O . GLY A 1 167 ? 75.894 -7.176 -64.132 1.00 73.62 167 GLY A O 1
ATOM 1326 N N . LYS A 1 168 ? 73.915 -8.150 -64.522 1.00 60.59 168 LYS A N 1
ATOM 1327 C CA . LYS A 1 168 ? 74.442 -9.477 -64.905 1.00 60.59 168 LYS A CA 1
ATOM 1328 C C . LYS A 1 168 ? 74.465 -9.703 -66.423 1.00 60.59 168 LYS A C 1
ATOM 1330 O O . LYS A 1 168 ? 74.990 -10.728 -66.852 1.00 60.59 168 LYS A O 1
ATOM 1335 N N . TYR A 1 169 ? 73.863 -8.803 -67.201 1.00 54.62 169 TYR A N 1
ATOM 1336 C CA . TYR A 1 169 ? 73.816 -8.854 -68.667 1.00 54.62 169 TYR A CA 1
ATOM 1337 C C . TYR A 1 169 ? 74.649 -7.746 -69.343 1.00 54.62 169 TYR A C 1
ATOM 1339 O O . TYR A 1 169 ? 74.645 -7.679 -70.573 1.00 54.62 169 TYR A O 1
ATOM 1347 N N . ASP A 1 170 ? 75.377 -6.947 -68.555 1.00 50.69 170 ASP A N 1
ATOM 1348 C CA . ASP A 1 170 ? 76.497 -6.092 -68.986 1.00 50.69 170 ASP A CA 1
ATOM 1349 C C . ASP A 1 170 ? 77.838 -6.825 -68.781 1.00 50.69 170 ASP A C 1
ATOM 1351 O O . ASP A 1 170 ? 78.741 -6.670 -69.637 1.00 50.69 170 ASP A O 1
#

Mean predicted aligned error: 13.89 Å

Secondary structure (DSSP, 8-state):
----------HHHHHHHHHHHHHHHHHHHHHS---HHHHHHHHHHTTSPPPS-HHHHHHHHHHHHHHHHHHHHHHHHHHHHHHHHHHHHHHHHHHHHHHHHT-HHHHHHHHHHHHHHHHHHHHHHHHHHHHHHHHHHHHHHHHHHHHHHHHHHHHHHHHHHHHHHHTT--

Foldseek 3Di:
DDDDDDPDDDLVNVQVVLLVVLVVVLVVLVPDPDDPVLNVQLNVQSPPRCDSDNVVNVVSNVVSVVVSVVVVVVVVVVVVVVVVVVVVVVVVVVVVVVCVCPPVVVVVVVVVVVVVVVVVVVVVVVVVVVVVVVVVVVVVVVVVVVVVVVVVVVVVVVVVVVVVVVVVVD